Protein AF-Q221T7-F1 (afdb_monomer_lite)

InterPro domains:
  IPR015422 Pyridoxal phosphate-dependent transferase, small domain [G3DSA:3.90.1150.10] (5-15)
  IPR015424 Pyridoxal phosphate-dependent transferase [SSF53383] (2-42)

Radius of gyration: 17.01 Å; chains: 1; bounding box: 26×20×50 Å

Foldseek 3Di:
DDDDDDDPVVVHDPDDPVNVVVCVCCVPPLVDCCPDPDPSNVSND

pLDDT: mean 93.32, std 8.85, range [48.69, 98.44]

Secondary structure (DSSP, 8-state):
--------TTT--PPPHHHHHHHHHHHHT--S-TT--SHHHHT--

Sequence (45 aa):
MNQLIYLDYNATTPVAPEVLEATLPFLRVHFGNPSSARPFGRISA

Organism: Albidiferax ferrireducens (strain ATCC BAA-621 / DSM 15236 / T118) (NCBI:txid338969)

Structure (mmCIF, N/CA/C/O backbone):
data_AF-Q221T7-F1
#
_entry.id   AF-Q221T7-F1
#
loop_
_atom_site.group_PDB
_atom_site.id
_atom_site.type_symbol
_atom_site.label_atom_id
_atom_site.label_alt_id
_atom_site.label_comp_id
_atom_site.label_asym_id
_atom_site.label_entity_id
_atom_site.label_seq_id
_atom_site.pdbx_PDB_ins_code
_atom_site.Cartn_x
_atom_site.Cartn_y
_atom_site.Cartn_z
_atom_site.occupancy
_atom_site.B_iso_or_equiv
_atom_site.auth_seq_id
_atom_site.auth_comp_id
_atom_site.auth_asym_id
_atom_site.auth_atom_id
_atom_site.pdbx_PDB_model_num
ATOM 1 N N . MET A 1 1 ? -7.244 -11.358 29.118 1.00 48.69 1 MET A N 1
ATOM 2 C CA . MET A 1 1 ? -6.960 -11.256 27.669 1.00 48.69 1 MET A CA 1
ATOM 3 C C . MET A 1 1 ? -7.299 -9.843 27.236 1.00 48.69 1 MET A C 1
ATOM 5 O O . MET A 1 1 ? -8.458 -9.474 27.346 1.00 48.69 1 MET A O 1
ATOM 9 N N . ASN A 1 2 ? -6.312 -9.045 26.831 1.00 76.56 2 ASN A N 1
ATOM 10 C CA . ASN A 1 2 ? -6.538 -7.671 26.384 1.00 76.56 2 ASN A CA 1
ATOM 11 C C . ASN A 1 2 ? -6.581 -7.671 24.850 1.00 76.56 2 ASN A C 1
ATOM 13 O O . ASN A 1 2 ? -5.533 -7.707 24.211 1.00 76.56 2 ASN A O 1
ATOM 17 N N . GLN A 1 3 ? -7.778 -7.746 24.268 1.00 86.50 3 GLN A N 1
ATOM 18 C CA . GLN A 1 3 ? -7.952 -7.637 22.818 1.00 86.50 3 GLN A CA 1
ATOM 19 C C . GLN A 1 3 ? -7.876 -6.159 22.431 1.00 86.50 3 GLN A C 1
ATOM 21 O O . GLN A 1 3 ? -8.613 -5.340 22.974 1.00 86.50 3 GLN A O 1
ATOM 26 N N . LEU A 1 4 ? -6.967 -5.816 21.519 1.00 91.69 4 LEU A N 1
ATOM 27 C CA . LEU A 1 4 ? -6.869 -4.466 20.971 1.00 91.69 4 LEU A CA 1
ATOM 28 C C . LEU A 1 4 ? -7.973 -4.276 19.927 1.00 91.69 4 LEU A C 1
ATOM 30 O O . LEU A 1 4 ? -8.061 -5.048 18.976 1.00 91.69 4 LEU A O 1
ATOM 34 N N . ILE A 1 5 ? -8.800 -3.247 20.107 1.00 94.56 5 ILE A N 1
ATOM 35 C CA . ILE A 1 5 ? -9.870 -2.884 19.174 1.00 94.56 5 ILE A CA 1
ATOM 36 C C . ILE A 1 5 ? -9.507 -1.539 18.548 1.00 94.56 5 ILE A C 1
ATOM 38 O O . ILE A 1 5 ? -9.323 -0.551 19.258 1.00 94.56 5 ILE A O 1
ATOM 42 N N . TYR A 1 6 ? -9.398 -1.504 17.222 1.00 95.56 6 TYR A N 1
ATOM 43 C CA . TYR A 1 6 ? -9.139 -0.280 16.470 1.00 95.56 6 TYR A CA 1
ATOM 44 C C . TYR A 1 6 ? -10.464 0.408 16.126 1.00 95.56 6 TYR A C 1
ATOM 46 O O . TYR A 1 6 ? -11.272 -0.157 15.392 1.00 95.56 6 TYR A O 1
ATOM 54 N N . LEU A 1 7 ? -10.698 1.603 16.676 1.00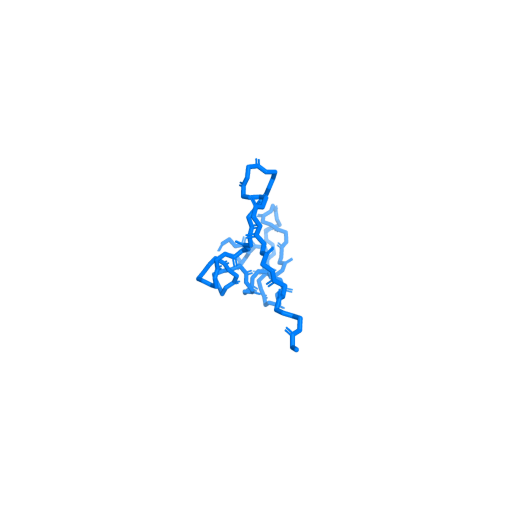 96.88 7 LEU A N 1
ATOM 55 C CA . LEU A 1 7 ? -11.951 2.358 16.514 1.00 96.88 7 LEU A CA 1
ATOM 56 C C . LEU A 1 7 ? -11.754 3.738 15.863 1.00 96.88 7 LEU A C 1
ATOM 58 O O . LEU A 1 7 ? -12.692 4.527 15.826 1.00 96.88 7 LEU A O 1
ATOM 62 N N . ASP A 1 8 ? -10.563 4.032 15.336 1.00 97.50 8 ASP A N 1
ATOM 63 C CA . ASP A 1 8 ? -10.228 5.343 14.761 1.00 97.50 8 ASP A CA 1
ATOM 64 C C . ASP A 1 8 ? -10.204 5.335 13.220 1.00 97.50 8 ASP A C 1
ATOM 66 O O . ASP A 1 8 ? -9.260 5.794 12.582 1.00 97.50 8 ASP A O 1
ATOM 70 N N . TYR A 1 9 ? -11.270 4.801 12.611 1.00 97.81 9 TYR A N 1
ATOM 71 C CA . TYR A 1 9 ? -11.430 4.753 11.147 1.00 97.81 9 TYR A CA 1
ATOM 72 C C . TYR A 1 9 ? -11.606 6.138 10.501 1.00 97.81 9 TYR A C 1
ATOM 74 O O . TYR A 1 9 ? -11.479 6.273 9.285 1.00 97.81 9 TYR A O 1
ATOM 82 N N . ASN A 1 10 ? -11.893 7.170 11.302 1.00 98.06 10 ASN A N 1
ATOM 83 C CA . ASN A 1 10 ? -12.011 8.544 10.821 1.00 98.06 10 ASN A CA 1
ATOM 84 C C . ASN A 1 10 ? -10.640 9.183 10.562 1.00 98.06 10 ASN A C 1
ATOM 86 O O . ASN A 1 10 ? -10.539 10.043 9.689 1.00 98.06 10 ASN A O 1
ATOM 90 N N . ALA A 1 11 ? -9.599 8.788 11.305 1.00 98.31 11 ALA A N 1
ATOM 91 C CA . ALA A 1 11 ? -8.244 9.283 11.085 1.00 98.31 11 ALA A CA 1
ATOM 92 C C . ALA A 1 11 ? -7.556 8.560 9.921 1.00 98.31 11 ALA A C 1
ATOM 94 O O . ALA A 1 11 ? -6.952 9.198 9.059 1.00 98.31 11 ALA A O 1
ATOM 95 N N . THR A 1 12 ? -7.624 7.228 9.897 1.00 97.69 12 THR A N 1
ATOM 96 C CA . THR A 1 12 ? -7.088 6.395 8.815 1.00 97.69 12 THR A CA 1
ATOM 97 C C . THR A 1 12 ? -7.675 4.987 8.883 1.00 97.69 12 THR A C 1
ATOM 99 O O . THR A 1 12 ? -8.414 4.648 9.801 1.00 97.69 12 THR A O 1
ATOM 102 N N . THR A 1 13 ? -7.353 4.143 7.907 1.00 97.94 13 THR A N 1
ATOM 103 C CA . THR A 1 13 ? -7.862 2.772 7.827 1.00 97.94 13 THR A CA 1
ATOM 104 C C . THR A 1 13 ? -6.733 1.781 7.547 1.00 97.94 13 THR A C 1
ATOM 106 O O . THR A 1 13 ? -5.740 2.144 6.906 1.00 97.94 13 THR A O 1
ATOM 109 N N . PRO A 1 14 ? -6.845 0.526 8.017 1.00 97.56 14 PRO A N 1
ATOM 110 C CA . PRO A 1 14 ? -5.955 -0.536 7.574 1.00 97.56 14 PRO A CA 1
ATOM 111 C C . PRO A 1 14 ? -6.039 -0.716 6.057 1.00 97.56 14 PRO A C 1
ATOM 113 O O . PRO A 1 14 ? -7.120 -0.651 5.474 1.00 97.56 14 PRO A O 1
ATOM 116 N N . VAL A 1 15 ? -4.901 -0.990 5.422 1.00 97.94 15 VAL A N 1
ATOM 117 C CA . VAL A 1 15 ? -4.873 -1.322 3.994 1.00 97.94 15 VAL A CA 1
ATOM 118 C C . VAL A 1 15 ? -5.649 -2.620 3.776 1.00 97.94 15 VAL A C 1
ATOM 120 O O . VAL A 1 15 ? -5.358 -3.631 4.419 1.00 97.94 15 VAL A O 1
ATOM 123 N N . ALA A 1 16 ? -6.627 -2.592 2.871 1.00 98.38 16 ALA A N 1
ATOM 124 C CA . ALA A 1 16 ? -7.361 -3.790 2.489 1.00 98.38 16 ALA A CA 1
ATOM 125 C C . ALA A 1 16 ? -6.394 -4.819 1.865 1.00 98.38 16 ALA A C 1
ATOM 127 O O . ALA A 1 16 ? -5.546 -4.423 1.054 1.00 98.38 16 ALA A O 1
ATOM 128 N N . PRO A 1 17 ? -6.484 -6.118 2.206 1.00 98.44 17 PRO A N 1
ATOM 129 C CA . PRO A 1 17 ? -5.564 -7.129 1.687 1.00 98.44 17 PRO A CA 1
ATOM 130 C C . PRO A 1 17 ? -5.463 -7.128 0.157 1.00 98.44 17 PRO A C 1
ATOM 132 O O . PRO A 1 17 ? -4.365 -7.173 -0.385 1.00 98.44 17 PRO A O 1
ATOM 135 N N . GLU A 1 18 ? -6.579 -6.976 -0.552 1.00 98.44 18 GLU A N 1
ATOM 136 C CA . GLU A 1 18 ? -6.621 -6.908 -2.013 1.00 98.44 18 GLU A CA 1
ATOM 137 C C . GLU A 1 18 ? -5.858 -5.704 -2.590 1.00 98.44 18 GLU A C 1
ATOM 139 O O . GLU A 1 18 ? -5.236 -5.818 -3.645 1.00 98.44 18 GLU A O 1
ATOM 144 N N . VAL A 1 19 ? -5.836 -4.571 -1.879 1.00 98.06 19 VAL A N 1
ATOM 145 C CA . VAL A 1 19 ? -5.056 -3.388 -2.272 1.00 98.06 19 VAL A CA 1
ATOM 146 C C . VAL A 1 19 ? -3.567 -3.646 -2.065 1.00 98.06 19 VAL A C 1
ATOM 148 O O . VAL A 1 19 ? -2.754 -3.284 -2.919 1.00 98.06 19 VAL A O 1
ATOM 151 N N . LEU A 1 20 ? -3.198 -4.300 -0.959 1.00 98.19 20 LEU A N 1
ATOM 152 C CA . LEU A 1 20 ? -1.813 -4.687 -0.703 1.00 98.19 20 LEU A CA 1
ATOM 153 C C . LEU A 1 20 ? -1.307 -5.641 -1.7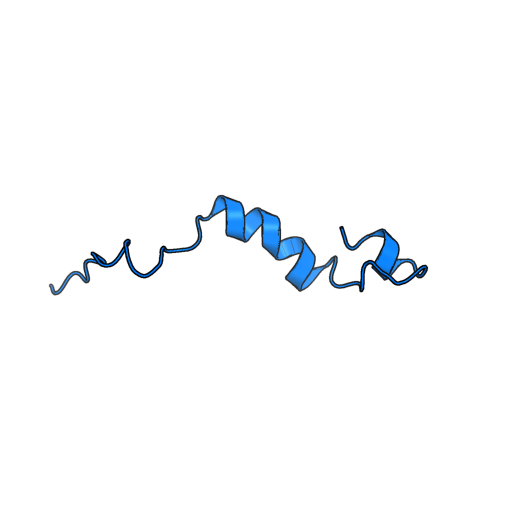91 1.00 98.19 20 LEU A C 1
ATOM 155 O O . LEU A 1 20 ? -0.270 -5.370 -2.394 1.00 98.19 20 LEU A O 1
ATOM 159 N N . GLU A 1 21 ? -2.056 -6.704 -2.087 1.00 98.19 21 GLU A N 1
ATOM 160 C CA . GLU A 1 21 ? -1.690 -7.694 -3.105 1.00 98.19 21 GLU A CA 1
ATOM 161 C C . GLU A 1 21 ? -1.564 -7.074 -4.499 1.00 98.19 21 GLU A C 1
ATOM 163 O O . GLU A 1 21 ? -0.604 -7.362 -5.213 1.00 98.19 21 GLU A O 1
ATOM 168 N N . ALA A 1 22 ? -2.462 -6.156 -4.867 1.00 97.19 22 ALA A N 1
ATOM 169 C CA . ALA A 1 22 ? -2.360 -5.426 -6.129 1.00 97.19 22 ALA A CA 1
ATOM 170 C C . ALA A 1 22 ? -1.125 -4.507 -6.193 1.00 97.19 22 ALA A C 1
ATOM 172 O O . ALA A 1 22 ? -0.581 -4.277 -7.272 1.00 97.19 22 ALA A O 1
ATOM 173 N N . THR A 1 23 ? -0.658 -3.995 -5.051 1.00 97.06 23 THR A N 1
ATOM 174 C CA . THR A 1 23 ? 0.465 -3.045 -4.983 1.00 97.06 23 THR A CA 1
ATOM 175 C C . THR A 1 23 ? 1.830 -3.739 -4.909 1.00 97.06 23 THR A C 1
ATOM 177 O O . THR A 1 23 ? 2.824 -3.227 -5.432 1.00 97.06 23 THR A O 1
ATOM 180 N N . LEU A 1 24 ? 1.913 -4.919 -4.287 1.00 97.62 24 LEU A N 1
ATOM 181 C CA . LEU A 1 24 ? 3.170 -5.646 -4.063 1.00 97.62 24 LEU A CA 1
ATOM 182 C C . LEU A 1 24 ? 4.037 -5.872 -5.321 1.00 97.62 24 LEU A C 1
ATOM 184 O O . LEU A 1 24 ? 5.263 -5.755 -5.192 1.00 97.62 24 LEU A O 1
ATOM 188 N N . PRO A 1 25 ? 3.492 -6.162 -6.522 1.00 96.44 25 PRO A N 1
ATOM 189 C CA . PRO A 1 25 ? 4.298 -6.324 -7.730 1.00 96.44 25 PRO A CA 1
ATOM 190 C C . PRO A 1 25 ? 5.170 -5.105 -8.038 1.00 96.44 25 PRO A C 1
ATOM 192 O O . PRO A 1 25 ? 6.336 -5.274 -8.393 1.00 96.44 25 PRO A O 1
ATOM 195 N N . PHE A 1 26 ? 4.666 -3.889 -7.821 1.00 95.44 26 PHE A N 1
ATOM 196 C CA . PHE A 1 26 ? 5.384 -2.636 -8.089 1.00 95.44 26 PHE A CA 1
ATOM 197 C C . PHE A 1 26 ? 6.479 -2.336 -7.066 1.00 95.44 26 PHE A C 1
ATOM 199 O O . PHE A 1 26 ? 7.438 -1.633 -7.368 1.00 95.44 26 PHE A O 1
ATOM 206 N N . LEU A 1 27 ? 6.382 -2.926 -5.874 1.00 95.50 27 LEU A N 1
ATOM 207 C CA . LEU A 1 27 ? 7.406 -2.814 -4.835 1.00 95.50 27 LEU A CA 1
ATOM 208 C C . LEU A 1 27 ? 8.511 -3.870 -4.964 1.00 95.50 27 LEU A C 1
ATOM 210 O O . LEU A 1 27 ? 9.574 -3.713 -4.370 1.00 95.50 27 LEU A O 1
ATOM 214 N N . ARG A 1 28 ? 8.270 -4.959 -5.705 1.00 95.25 28 ARG A N 1
ATOM 215 C CA . ARG A 1 28 ? 9.202 -6.096 -5.805 1.00 95.25 28 ARG A CA 1
ATOM 216 C C . ARG A 1 28 ? 9.782 -6.288 -7.201 1.00 95.25 28 ARG A C 1
ATOM 218 O O . ARG A 1 28 ? 10.993 -6.393 -7.347 1.00 95.25 28 ARG A O 1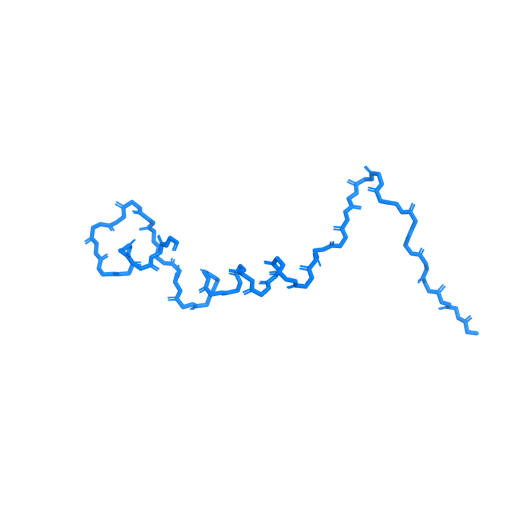
ATOM 225 N N . VAL A 1 29 ? 8.924 -6.384 -8.215 1.00 94.88 29 VAL A N 1
ATOM 226 C CA . VAL A 1 29 ? 9.282 -6.860 -9.565 1.00 94.88 29 VAL A CA 1
ATOM 227 C C . VAL A 1 29 ? 9.188 -5.741 -10.604 1.00 94.88 29 VAL A C 1
ATOM 229 O O . VAL A 1 29 ? 10.062 -5.613 -11.458 1.00 94.88 29 VAL A O 1
ATOM 232 N N . HIS A 1 30 ? 8.168 -4.891 -10.508 1.00 95.38 30 HIS A N 1
ATOM 233 C CA . HIS A 1 30 ? 7.865 -3.805 -11.443 1.00 95.38 30 HIS A CA 1
ATOM 234 C C . HIS A 1 30 ? 8.278 -2.434 -10.887 1.00 95.38 30 HIS A C 1
ATOM 236 O O . HIS A 1 30 ? 7.547 -1.457 -10.995 1.00 95.38 30 HIS A O 1
ATOM 242 N N . PHE A 1 31 ? 9.474 -2.359 -10.297 1.00 94.62 31 PHE A N 1
ATOM 243 C CA . PHE A 1 31 ? 9.995 -1.180 -9.586 1.00 94.62 31 PHE A CA 1
ATOM 244 C C . PHE A 1 31 ? 10.514 -0.049 -10.496 1.00 94.62 31 PHE A C 1
ATOM 246 O O . PHE A 1 31 ? 11.122 0.910 -10.018 1.00 94.62 31 PHE A O 1
ATOM 253 N N . GLY A 1 32 ? 10.377 -0.187 -11.817 1.00 95.94 32 GLY A N 1
ATOM 254 C CA . GLY A 1 32 ? 10.905 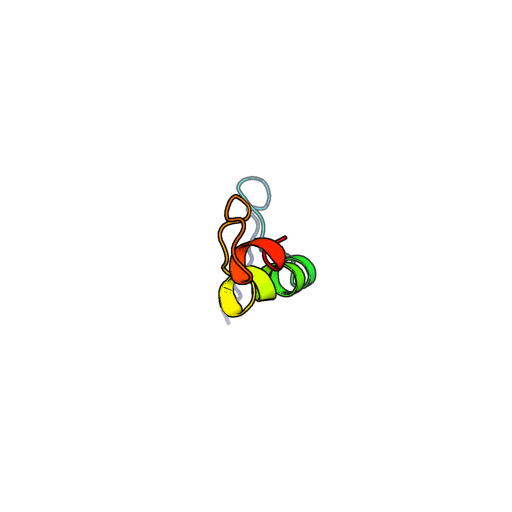0.778 -12.776 1.00 95.94 32 GLY A CA 1
ATOM 255 C C . GLY A 1 32 ? 10.296 2.172 -12.622 1.00 95.94 32 GLY A C 1
ATOM 256 O O . GLY A 1 32 ? 9.202 2.344 -12.096 1.00 95.94 32 GLY A O 1
ATOM 257 N N . ASN A 1 33 ? 11.020 3.184 -13.104 1.00 95.75 33 ASN A N 1
ATOM 258 C CA . ASN A 1 33 ? 10.456 4.522 -13.254 1.00 95.75 33 ASN A CA 1
ATOM 259 C C . ASN A 1 33 ? 9.580 4.547 -14.524 1.00 95.75 33 ASN A C 1
ATOM 261 O O . ASN A 1 33 ? 10.151 4.365 -15.608 1.00 95.75 33 ASN A O 1
ATOM 265 N N . PRO A 1 34 ? 8.266 4.840 -14.428 1.00 95.00 34 PRO A N 1
ATOM 266 C CA . PRO A 1 34 ? 7.360 4.865 -15.581 1.00 95.00 34 PRO A CA 1
ATOM 267 C C . PRO A 1 34 ? 7.768 5.853 -16.682 1.00 95.00 34 PRO A C 1
ATOM 269 O O . PRO A 1 34 ? 7.450 5.659 -17.851 1.00 95.00 34 PRO A O 1
ATOM 272 N N . SER A 1 35 ? 8.531 6.896 -16.343 1.00 95.69 35 SER A N 1
ATOM 273 C CA . SER A 1 35 ? 9.042 7.877 -17.311 1.00 95.69 35 SER A CA 1
ATOM 274 C C . SER A 1 35 ? 10.262 7.381 -18.101 1.00 95.69 35 SER A C 1
ATOM 276 O O . SER A 1 35 ? 10.756 8.075 -18.989 1.00 95.69 35 SER A O 1
ATOM 278 N N . SER A 1 36 ? 10.804 6.205 -17.776 1.00 96.56 36 SER A N 1
ATOM 279 C CA . SER A 1 36 ? 11.980 5.649 -18.443 1.00 96.56 36 SER A CA 1
ATOM 280 C C . SER A 1 36 ? 11.595 4.831 -19.672 1.00 96.56 36 SER A C 1
ATOM 282 O O . SER A 1 36 ? 10.848 3.864 -19.589 1.00 96.56 36 SER A O 1
ATOM 284 N N . ALA A 1 37 ? 12.212 5.121 -20.819 1.00 94.25 37 ALA A N 1
ATOM 285 C CA . ALA A 1 37 ? 12.015 4.337 -22.044 1.00 94.25 37 ALA A CA 1
ATOM 286 C C . ALA A 1 37 ? 12.676 2.937 -22.012 1.00 94.25 37 ALA A C 1
ATOM 288 O O . ALA A 1 37 ? 12.570 2.174 -22.979 1.00 94.25 37 ALA A O 1
ATOM 289 N N . ARG A 1 38 ? 13.399 2.601 -20.934 1.00 94.00 38 ARG A N 1
ATOM 290 C CA . ARG A 1 38 ? 14.123 1.331 -20.755 1.00 94.00 38 ARG A CA 1
ATOM 291 C C . ARG A 1 38 ? 13.159 0.187 -20.406 1.00 94.00 38 ARG A C 1
ATOM 293 O O . ARG A 1 38 ? 12.063 0.456 -19.925 1.00 94.00 38 ARG A O 1
ATOM 300 N N . PRO A 1 39 ? 13.560 -1.089 -20.578 1.00 92.69 39 PRO A N 1
ATOM 301 C CA . PRO A 1 39 ? 12.673 -2.234 -20.345 1.00 92.69 39 PRO A CA 1
ATOM 302 C C . PRO A 1 39 ? 11.973 -2.225 -18.982 1.00 92.69 39 PRO A C 1
ATOM 304 O O . PRO A 1 39 ? 10.769 -2.436 -18.928 1.00 92.69 39 PRO A O 1
ATOM 307 N N . PHE A 1 40 ? 12.690 -1.881 -17.907 1.00 92.75 40 PHE A N 1
ATOM 308 C CA . PHE A 1 40 ? 12.101 -1.779 -16.568 1.00 92.75 40 PHE A CA 1
ATOM 309 C C . PHE A 1 40 ? 11.045 -0.673 -16.438 1.00 92.75 40 PHE A C 1
ATOM 311 O O . PHE A 1 40 ? 10.093 -0.860 -15.695 1.00 92.75 40 PHE A O 1
ATOM 318 N N . GLY A 1 41 ? 11.176 0.436 -17.174 1.00 93.81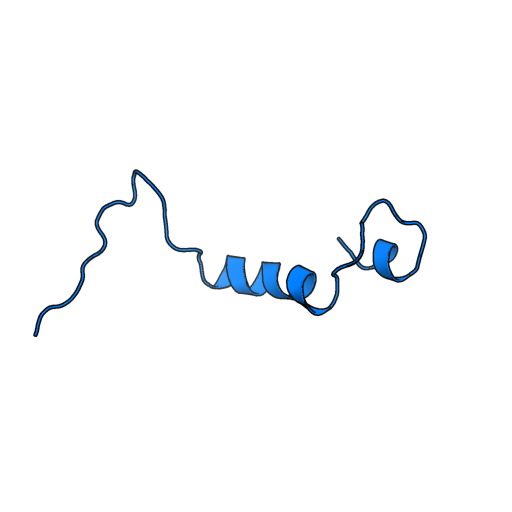 41 GLY A N 1
ATOM 319 C CA . GLY A 1 41 ? 10.169 1.503 -17.193 1.00 93.81 41 GLY A CA 1
ATOM 320 C C . GLY A 1 41 ? 8.915 1.140 -17.996 1.00 93.81 41 GLY A C 1
ATOM 321 O O . GLY A 1 41 ? 7.820 1.585 -17.682 1.00 93.81 41 GLY A O 1
ATOM 322 N N . ARG A 1 42 ? 9.043 0.266 -19.005 1.00 89.75 42 ARG A N 1
ATOM 323 C CA . ARG A 1 42 ? 7.894 -0.223 -19.793 1.00 89.75 42 ARG A CA 1
ATOM 324 C C . ARG A 1 42 ? 7.028 -1.238 -19.052 1.00 89.75 42 ARG A C 1
ATOM 326 O O . ARG A 1 42 ? 5.882 -1.429 -19.433 1.00 89.75 42 ARG A O 1
ATOM 333 N N .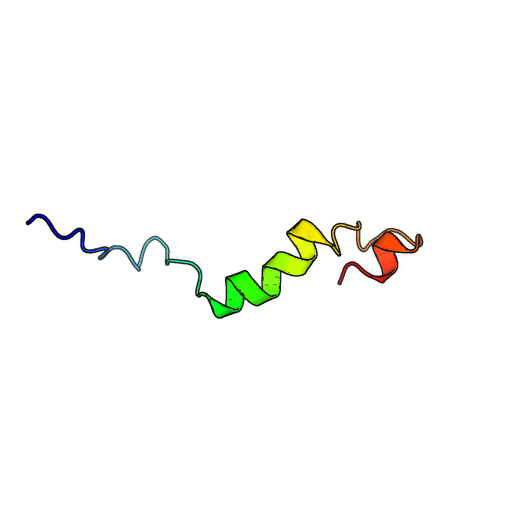 ILE A 1 43 ? 7.593 -1.911 -18.053 1.00 89.19 43 ILE A N 1
ATOM 334 C CA . ILE A 1 43 ? 6.879 -2.888 -17.219 1.00 89.19 43 ILE A CA 1
ATOM 335 C C . ILE A 1 43 ? 6.487 -2.314 -15.853 1.00 89.19 43 ILE A C 1
ATOM 337 O O . ILE A 1 43 ? 5.961 -3.050 -15.030 1.00 89.19 43 ILE A O 1
ATOM 341 N N . SER A 1 44 ? 6.777 -1.036 -15.591 1.00 83.81 44 SER A N 1
ATOM 342 C CA . SER A 1 44 ? 6.322 -0.319 -14.401 1.00 83.81 44 SER A CA 1
ATOM 343 C C . SER A 1 44 ? 5.067 0.479 -14.743 1.00 83.81 44 SER A C 1
ATOM 345 O O . SER A 1 44 ? 5.171 1.626 -15.179 1.00 83.81 44 SER A O 1
ATOM 347 N N . ALA A 1 45 ? 3.900 -0.145 -14.620 1.00 68.06 45 ALA A N 1
ATOM 348 C CA . ALA A 1 45 ? 2.584 0.493 -14.686 1.00 68.06 45 ALA A CA 1
ATOM 349 C C . ALA A 1 45 ? 1.515 -0.485 -14.196 1.00 68.06 45 ALA A C 1
ATOM 351 O O . ALA A 1 45 ? 1.548 -1.646 -14.665 1.00 68.06 45 ALA A O 1
#